Protein AF-A0A1G2ZYZ3-F1 (afdb_monomer)

pLDDT: mean 80.81, std 14.21, range [41.19, 93.69]

Structure (mmCIF, N/CA/C/O backbone):
data_AF-A0A1G2ZYZ3-F1
#
_entry.id   AF-A0A1G2ZYZ3-F1
#
loop_
_atom_site.group_PDB
_atom_site.id
_atom_site.type_symbol
_atom_site.label_atom_id
_atom_site.label_alt_id
_atom_site.label_comp_id
_atom_site.label_asym_id
_atom_site.label_entity_id
_atom_site.label_seq_id
_atom_site.pdbx_PDB_ins_code
_atom_site.Cartn_x
_atom_site.Cartn_y
_atom_site.Cartn_z
_atom_site.occupancy
_atom_site.B_iso_or_equiv
_atom_site.auth_seq_id
_atom_site.auth_comp_id
_atom_site.auth_asym_id
_atom_site.auth_atom_id
_atom_site.pdbx_PDB_model_num
ATOM 1 N N . MET A 1 1 ? 6.614 1.618 -39.658 1.00 43.16 1 MET A N 1
ATOM 2 C CA . MET A 1 1 ? 6.160 0.526 -38.771 1.00 43.16 1 MET A CA 1
ATOM 3 C C . MET A 1 1 ? 6.148 1.059 -37.350 1.00 43.16 1 MET A C 1
ATOM 5 O O . MET A 1 1 ? 7.208 1.163 -36.752 1.00 43.16 1 MET A O 1
ATOM 9 N N . ALA A 1 2 ? 4.990 1.492 -36.852 1.00 53.75 2 ALA A N 1
ATOM 10 C CA . ALA A 1 2 ? 4.820 1.846 -35.445 1.00 53.75 2 ALA A CA 1
ATOM 11 C C . ALA A 1 2 ? 4.381 0.573 -34.703 1.00 53.75 2 ALA A C 1
ATOM 13 O O . ALA A 1 2 ? 3.307 0.047 -34.982 1.00 53.75 2 ALA A O 1
ATOM 14 N N . CYS A 1 3 ? 5.257 0.034 -33.854 1.00 59.84 3 CYS A N 1
ATOM 15 C CA . CYS A 1 3 ? 4.953 -1.062 -32.930 1.00 59.84 3 CYS A CA 1
ATOM 16 C C . CYS A 1 3 ? 4.258 -0.444 -31.699 1.00 59.84 3 CYS A C 1
ATOM 18 O O . CYS A 1 3 ? 4.706 0.619 -31.262 1.00 59.84 3 CYS A O 1
ATOM 20 N N . PRO A 1 4 ? 3.144 -1.007 -31.206 1.00 57.06 4 PRO A N 1
ATOM 21 C CA . PRO A 1 4 ? 2.157 -0.260 -30.434 1.00 57.06 4 PRO A CA 1
ATOM 22 C C . PRO A 1 4 ? 2.700 0.185 -29.074 1.00 57.06 4 PRO A C 1
ATOM 24 O O . PRO A 1 4 ? 3.522 -0.481 -28.464 1.00 57.06 4 PRO A O 1
ATOM 27 N N . THR A 1 5 ? 2.237 1.345 -28.622 1.00 60.66 5 THR A N 1
ATOM 28 C CA . THR A 1 5 ? 2.492 1.999 -27.327 1.00 60.66 5 THR A CA 1
ATOM 29 C C . THR A 1 5 ? 1.573 1.474 -26.206 1.00 60.66 5 THR A C 1
ATOM 31 O O . THR A 1 5 ? 1.394 2.110 -25.170 1.00 60.66 5 THR A O 1
ATOM 34 N N . ASP A 1 6 ? 0.969 0.303 -26.398 1.00 56.09 6 ASP A N 1
ATOM 35 C CA . ASP A 1 6 ? -0.012 -0.331 -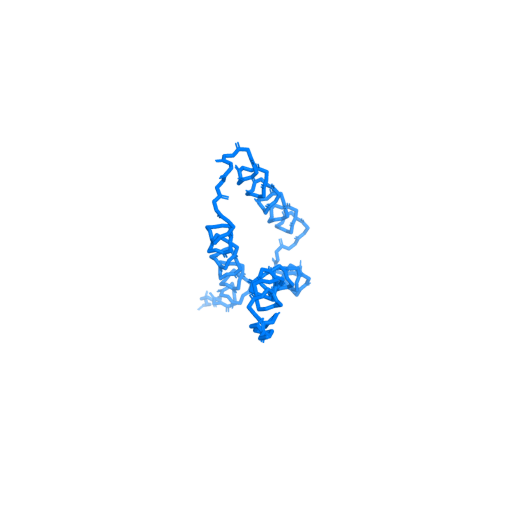25.509 1.00 56.09 6 ASP A CA 1
ATOM 36 C C . ASP A 1 6 ? 0.618 -0.990 -24.267 1.00 56.09 6 ASP A C 1
ATOM 38 O O . ASP A 1 6 ? 0.001 -1.060 -23.204 1.00 56.09 6 ASP A O 1
ATOM 42 N N . TRP A 1 7 ? 1.871 -1.432 -24.345 1.00 57.09 7 TRP A N 1
ATOM 43 C CA . TRP A 1 7 ? 2.579 -2.073 -23.230 1.00 57.09 7 TRP A CA 1
ATOM 44 C C . TRP A 1 7 ? 3.088 -1.099 -22.154 1.00 57.09 7 TRP A C 1
ATOM 46 O O . TRP A 1 7 ? 3.265 -1.509 -21.003 1.00 57.09 7 TRP A O 1
ATOM 56 N N . GLU A 1 8 ? 3.315 0.180 -22.473 1.00 59.47 8 GLU A N 1
ATOM 57 C CA . GLU A 1 8 ? 3.677 1.194 -21.464 1.00 59.47 8 GLU A CA 1
ATOM 58 C C . GLU A 1 8 ? 2.468 1.625 -20.634 1.00 59.47 8 GLU A C 1
ATOM 60 O O . GLU A 1 8 ? 2.551 1.668 -19.404 1.00 59.47 8 GLU A O 1
ATOM 65 N N . GLY A 1 9 ? 1.322 1.853 -21.287 1.00 60.12 9 GLY A N 1
ATOM 66 C CA . GLY A 1 9 ? 0.068 2.169 -20.598 1.00 60.12 9 GLY A CA 1
ATOM 67 C C . GLY A 1 9 ? -0.346 1.057 -19.633 1.00 60.12 9 GLY A C 1
ATOM 68 O O . GLY A 1 9 ? -0.660 1.322 -18.474 1.00 60.12 9 GLY A O 1
ATOM 69 N N . ASN A 1 10 ? -0.234 -0.200 -20.071 1.00 63.25 10 ASN A N 1
ATOM 70 C CA . ASN A 1 10 ? -0.496 -1.360 -19.223 1.00 63.25 10 ASN A CA 1
ATOM 71 C C . ASN A 1 10 ? 0.436 -1.417 -18.000 1.00 63.25 10 ASN A C 1
ATOM 73 O O . ASN A 1 10 ? -0.032 -1.657 -16.890 1.00 63.25 10 ASN A O 1
ATOM 77 N N . ARG A 1 11 ? 1.739 -1.135 -18.158 1.00 65.44 11 ARG A N 1
ATOM 78 C CA . ARG A 1 11 ? 2.701 -1.131 -17.037 1.00 65.44 11 ARG A CA 1
ATOM 79 C C . ARG A 1 11 ? 2.351 -0.123 -15.948 1.00 65.44 11 ARG A C 1
ATOM 81 O O . ARG A 1 11 ? 2.437 -0.461 -14.770 1.00 65.44 11 ARG A O 1
ATOM 88 N N . LEU A 1 12 ? 1.944 1.085 -16.329 1.00 68.12 12 LEU A N 1
ATOM 89 C CA . LEU A 1 12 ? 1.494 2.092 -15.367 1.00 68.12 12 LEU A CA 1
ATOM 90 C C . LEU A 1 12 ? 0.205 1.652 -14.673 1.00 68.12 12 LEU A C 1
ATOM 92 O O . LEU A 1 12 ? 0.077 1.811 -13.461 1.00 68.12 12 LEU A O 1
ATOM 96 N N . MET A 1 13 ? -0.716 1.038 -15.415 1.00 69.00 13 MET A N 1
ATOM 97 C CA . MET A 1 13 ? -1.972 0.532 -14.869 1.00 69.00 13 MET A CA 1
ATOM 98 C C . MET A 1 13 ? -1.741 -0.563 -13.813 1.00 69.00 13 MET A C 1
ATOM 100 O O . MET A 1 13 ? -2.329 -0.499 -12.736 1.00 69.00 13 MET A O 1
ATOM 104 N N . TYR A 1 14 ? -0.814 -1.498 -14.052 1.00 71.25 14 TYR A N 1
ATOM 105 C CA . TYR A 1 14 ? -0.447 -2.547 -13.086 1.00 71.25 14 TYR A CA 1
ATOM 106 C C . TYR A 1 14 ? 0.168 -2.017 -11.784 1.00 71.25 14 TYR A C 1
ATOM 108 O O . TYR A 1 14 ? 0.131 -2.703 -10.767 1.00 71.25 14 TYR A O 1
ATOM 116 N N . LEU A 1 15 ? 0.730 -0.810 -11.803 1.00 74.19 15 LEU A N 1
ATOM 117 C CA . LEU A 1 15 ? 1.346 -0.174 -10.638 1.00 74.19 15 LEU A CA 1
ATOM 118 C C . LEU A 1 15 ? 0.353 0.744 -9.910 1.00 74.19 15 LEU A C 1
ATOM 120 O O . LEU A 1 15 ? 0.337 0.815 -8.684 1.00 74.19 15 LEU A O 1
ATOM 124 N N . LEU A 1 16 ? -0.517 1.411 -10.671 1.00 81.75 16 LEU A N 1
ATOM 125 C CA . LEU A 1 16 ? -1.550 2.302 -10.151 1.00 81.75 16 LEU A CA 1
ATOM 126 C C . LEU A 1 16 ? -2.700 1.552 -9.485 1.00 81.75 16 LEU A C 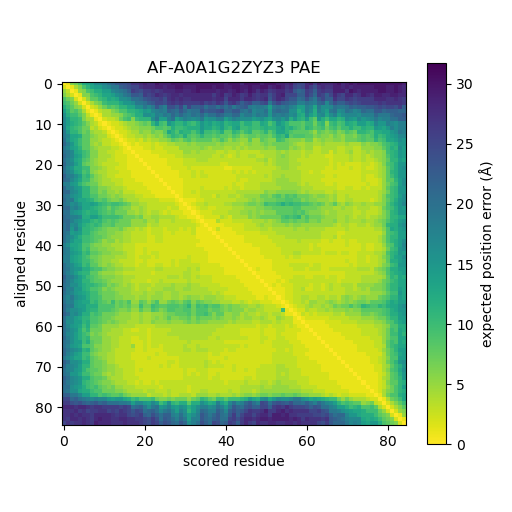1
ATOM 128 O O . LEU A 1 16 ? -3.241 2.064 -8.509 1.00 81.75 16 LEU A O 1
ATOM 132 N N . ILE A 1 17 ? -3.076 0.368 -9.980 1.00 85.75 17 ILE A N 1
ATOM 133 C CA . ILE A 1 17 ? -4.191 -0.398 -9.407 1.00 85.75 17 ILE A CA 1
ATOM 134 C C . ILE A 1 17 ? -3.909 -0.768 -7.941 1.00 85.75 17 ILE A C 1
ATOM 136 O O . ILE A 1 17 ? -4.676 -0.313 -7.097 1.00 85.75 17 ILE A O 1
ATOM 140 N N . PRO A 1 18 ? -2.811 -1.468 -7.584 1.00 85.00 18 PRO A N 1
ATOM 141 C CA . PRO A 1 18 ? -2.518 -1.793 -6.182 1.00 85.00 18 PRO A CA 1
ATOM 142 C C . PRO A 1 18 ? -2.350 -0.543 -5.312 1.00 85.00 18 PRO A C 1
ATOM 144 O O . PRO A 1 18 ? -2.721 -0.514 -4.146 1.00 85.00 18 PRO A O 1
ATOM 147 N N . LEU A 1 19 ? -1.840 0.551 -5.884 1.00 87.88 19 LEU A N 1
ATOM 148 C CA . LEU A 1 19 ? -1.754 1.822 -5.170 1.00 87.88 19 LEU A CA 1
ATOM 149 C C . LEU A 1 19 ? -3.125 2.402 -4.837 1.00 87.88 19 LEU A C 1
ATOM 151 O O . LEU A 1 19 ? -3.368 2.773 -3.691 1.00 87.88 19 LEU A O 1
ATOM 155 N N . ALA A 1 20 ? -4.021 2.475 -5.814 1.00 89.50 20 ALA A N 1
ATOM 156 C CA . ALA A 1 20 ? -5.378 2.949 -5.598 1.00 89.50 20 ALA A CA 1
ATOM 157 C C . ALA A 1 20 ? -6.134 2.034 -4.623 1.00 89.50 20 ALA A C 1
ATOM 159 O O . ALA A 1 20 ? -6.831 2.528 -3.735 1.00 89.50 20 ALA A O 1
ATOM 160 N N . THR A 1 21 ? -5.948 0.717 -4.749 1.00 90.25 21 THR A N 1
ATOM 161 C CA . THR A 1 21 ? -6.530 -0.289 -3.859 1.00 90.25 21 THR A CA 1
ATOM 162 C C . THR A 1 21 ? -6.073 -0.085 -2.418 1.00 90.25 21 THR A C 1
ATOM 164 O O . THR A 1 21 ? -6.931 0.015 -1.544 1.00 90.25 21 THR A O 1
ATOM 167 N N . PHE A 1 22 ? -4.773 0.090 -2.166 1.00 91.81 22 PHE A N 1
ATOM 168 C CA . PHE A 1 22 ? -4.251 0.377 -0.828 1.00 91.81 22 PHE A CA 1
ATOM 169 C C . PHE A 1 22 ? -4.941 1.580 -0.169 1.00 91.81 22 PHE A C 1
ATOM 171 O O . PHE A 1 22 ? -5.453 1.488 0.948 1.00 91.81 22 PHE A O 1
ATOM 178 N N . TRP A 1 23 ? -5.000 2.716 -0.871 1.00 91.69 23 TRP A N 1
ATOM 179 C CA . TRP A 1 23 ? -5.611 3.933 -0.330 1.00 91.69 23 TRP A CA 1
ATOM 180 C C . TRP A 1 23 ? -7.120 3.788 -0.118 1.00 91.69 23 TRP A C 1
ATOM 182 O O . TRP A 1 23 ? -7.641 4.275 0.889 1.00 91.69 23 TRP A O 1
ATOM 192 N N . MET A 1 24 ? -7.821 3.087 -1.016 1.00 90.94 24 MET A N 1
ATOM 193 C CA . MET A 1 24 ? -9.234 2.756 -0.811 1.00 90.94 24 MET A CA 1
ATOM 194 C C . MET A 1 24 ? -9.436 1.870 0.419 1.00 90.94 24 MET A C 1
ATOM 196 O O . MET A 1 24 ? -10.322 2.151 1.224 1.00 90.94 24 MET A O 1
ATOM 200 N N . LEU A 1 25 ? -8.608 0.841 0.605 1.00 89.44 25 LEU A N 1
ATOM 201 C CA . LEU A 1 25 ? -8.694 -0.059 1.754 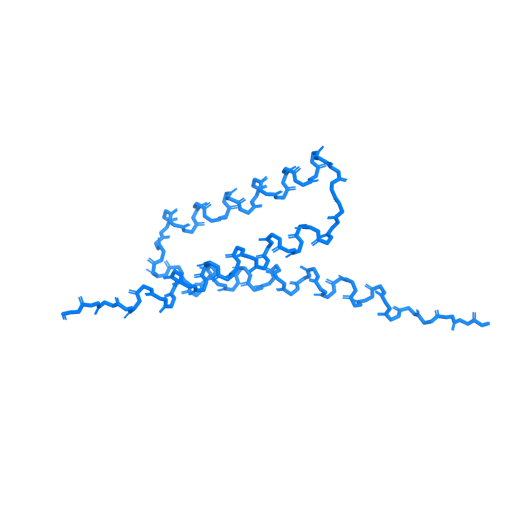1.00 89.44 25 LEU A CA 1
ATOM 202 C C . LEU A 1 25 ? -8.420 0.672 3.068 1.00 89.44 25 LEU A C 1
ATOM 204 O O . LEU A 1 25 ? -9.143 0.464 4.036 1.00 89.44 25 LEU A O 1
ATOM 208 N N . ILE A 1 26 ? -7.448 1.584 3.102 1.00 91.00 26 ILE A N 1
ATOM 209 C CA . ILE A 1 26 ? -7.196 2.443 4.267 1.00 91.00 26 ILE A CA 1
ATOM 210 C C . ILE A 1 26 ? -8.409 3.325 4.578 1.00 91.00 26 ILE A C 1
ATOM 212 O O . ILE A 1 26 ? -8.757 3.501 5.746 1.00 91.00 26 ILE A O 1
ATOM 216 N N . PHE A 1 27 ? -9.057 3.885 3.553 1.00 89.31 27 PHE A N 1
ATOM 217 C CA . PHE A 1 27 ? -10.229 4.737 3.736 1.00 89.31 27 PHE A CA 1
ATOM 218 C C . PHE A 1 27 ? -11.435 3.951 4.268 1.00 89.31 27 PHE A C 1
ATOM 220 O O . PHE A 1 27 ? -12.061 4.384 5.235 1.00 89.31 27 PHE A O 1
ATOM 227 N N . ILE A 1 28 ? -11.722 2.786 3.680 1.00 88.00 28 ILE A N 1
ATOM 228 C CA . ILE A 1 28 ? -12.833 1.904 4.074 1.00 88.00 28 ILE A CA 1
ATOM 229 C C . ILE A 1 28 ? -12.572 1.296 5.457 1.00 88.00 28 ILE A C 1
ATOM 231 O O . ILE A 1 28 ? -13.424 1.351 6.337 1.00 88.00 28 ILE A O 1
ATOM 235 N N . GLY A 1 29 ? -11.369 0.768 5.673 1.00 84.81 29 GLY A N 1
ATOM 236 C CA . GLY A 1 29 ? -10.950 0.117 6.911 1.00 84.81 29 GLY A CA 1
ATOM 237 C C . GLY A 1 29 ? -10.635 1.069 8.057 1.00 84.81 29 GLY A C 1
ATOM 238 O O . GLY A 1 29 ? -10.249 0.615 9.131 1.00 84.81 29 GLY A O 1
ATOM 239 N N . ARG A 1 30 ? -10.773 2.386 7.867 1.00 86.81 30 ARG A N 1
ATOM 240 C CA . ARG A 1 30 ? -10.437 3.387 8.886 1.00 86.81 30 ARG A CA 1
ATOM 241 C C . ARG A 1 30 ? -11.226 3.193 10.183 1.00 86.81 30 ARG A C 1
ATOM 243 O O . ARG A 1 30 ? -10.679 3.468 11.251 1.00 86.81 30 ARG A O 1
ATOM 250 N N . SER A 1 31 ? -12.488 2.764 10.098 1.00 83.31 31 SER A N 1
ATOM 251 C CA . SER A 1 31 ? -13.325 2.490 11.275 1.00 83.31 31 SER A CA 1
ATOM 252 C C . SER A 1 31 ? -12.811 1.296 12.079 1.00 83.31 31 SER A C 1
ATOM 254 O O . SER A 1 31 ? -12.755 1.385 13.301 1.00 83.31 31 SER A O 1
ATOM 256 N N . GLU A 1 32 ? -12.372 0.237 11.397 1.00 83.50 32 GLU A N 1
ATOM 257 C CA . GLU A 1 32 ? -11.890 -1.010 12.008 1.00 83.50 32 GLU A CA 1
ATOM 258 C C . GLU A 1 32 ? -10.455 -0.886 12.541 1.00 83.50 32 GLU A C 1
ATOM 260 O O . GLU A 1 32 ? -10.132 -1.316 13.645 1.00 83.50 32 GLU A O 1
ATOM 265 N N . LEU A 1 33 ? -9.572 -0.249 11.771 1.00 83.50 33 LEU A N 1
ATOM 266 C CA . LEU A 1 33 ? -8.152 -0.091 12.103 1.00 83.50 33 LEU A CA 1
ATOM 267 C C . LEU A 1 33 ? -7.908 0.990 13.168 1.00 83.50 33 LEU A C 1
ATOM 269 O O . LEU A 1 33 ? -6.881 0.988 13.858 1.00 83.50 33 LEU A O 1
ATOM 273 N N . GLY A 1 34 ? -8.814 1.966 13.258 1.00 85.88 34 GLY A N 1
ATOM 274 C CA . GLY A 1 34 ? -8.620 3.181 14.036 1.00 85.88 34 GLY A CA 1
ATOM 275 C C . GLY A 1 34 ? -7.441 4.035 13.545 1.00 85.88 34 GLY A C 1
ATOM 276 O O . GLY A 1 34 ? -6.714 3.706 12.607 1.00 85.88 34 GLY A O 1
ATOM 277 N N . PHE A 1 35 ? -7.213 5.171 14.210 1.00 85.06 35 PHE A N 1
ATOM 278 C CA . PHE A 1 35 ? -6.167 6.122 13.805 1.00 85.06 35 PHE A CA 1
ATOM 279 C C . PHE A 1 35 ? -4.752 5.523 13.864 1.00 85.06 35 PHE A C 1
ATOM 281 O O . PHE A 1 35 ? -3.938 5.752 12.971 1.00 85.06 35 PHE A O 1
ATOM 288 N N . LYS A 1 36 ? -4.465 4.726 14.903 1.00 84.00 36 LYS A N 1
ATOM 289 C CA . LYS A 1 36 ? -3.149 4.097 15.091 1.00 84.00 36 LYS A CA 1
ATOM 290 C C . LYS A 1 36 ? -2.867 3.029 14.032 1.00 84.00 36 LYS A C 1
ATOM 292 O O . LYS A 1 36 ? -1.749 2.980 13.531 1.00 84.00 36 LYS A O 1
ATOM 297 N N . GLY A 1 37 ? -3.868 2.220 13.671 1.00 87.50 37 GLY A N 1
ATOM 298 C CA . GLY A 1 37 ? -3.729 1.209 12.624 1.00 87.50 37 GLY A CA 1
ATOM 299 C C . GLY A 1 37 ? -3.491 1.847 11.260 1.00 87.50 37 GLY A C 1
ATOM 300 O O . GLY A 1 37 ? -2.540 1.483 10.575 1.00 87.50 37 GLY A O 1
ATOM 301 N N . VAL A 1 38 ? -4.273 2.870 10.902 1.00 88.62 38 VAL A N 1
ATOM 302 C CA . VAL A 1 38 ? -4.070 3.617 9.649 1.00 88.62 38 VAL A CA 1
ATOM 303 C C . VAL A 1 38 ? -2.664 4.220 9.572 1.00 88.62 38 VAL A C 1
ATOM 305 O O . VAL A 1 38 ? -1.976 4.040 8.570 1.00 88.62 38 VAL A O 1
ATOM 308 N N . ALA A 1 39 ? -2.205 4.890 10.634 1.00 90.69 39 ALA A N 1
ATOM 309 C CA . ALA A 1 39 ? -0.863 5.471 10.666 1.00 90.69 39 ALA A CA 1
ATOM 310 C C . ALA A 1 39 ? 0.238 4.407 10.519 1.00 90.69 39 ALA A C 1
ATOM 312 O O . ALA A 1 39 ? 1.199 4.620 9.781 1.00 90.69 39 ALA A O 1
ATOM 313 N N . PHE A 1 40 ? 0.083 3.253 11.177 1.00 92.38 40 PHE A N 1
ATOM 314 C CA . PHE A 1 40 ? 1.013 2.132 11.060 1.00 92.38 40 PHE A CA 1
ATOM 315 C C . PHE A 1 40 ? 1.122 1.628 9.616 1.00 92.38 40 PHE A C 1
ATOM 317 O O . PHE A 1 40 ? 2.229 1.506 9.097 1.00 92.38 40 PHE A O 1
ATOM 324 N N . TRP A 1 41 ? -0.006 1.400 8.940 1.00 91.69 41 TRP A N 1
ATOM 325 C CA . TRP A 1 41 ? -0.011 0.911 7.560 1.00 91.69 41 TRP A CA 1
ATOM 326 C C . TRP A 1 41 ? 0.571 1.912 6.563 1.00 91.69 41 TRP A C 1
ATOM 328 O O . TRP A 1 41 ? 1.322 1.520 5.673 1.00 91.69 41 TRP A O 1
ATOM 338 N N . ILE A 1 42 ? 0.291 3.207 6.733 1.00 92.25 42 ILE A N 1
ATOM 339 C CA . ILE A 1 42 ? 0.885 4.261 5.897 1.00 92.25 42 ILE A CA 1
ATOM 340 C C . ILE A 1 42 ? 2.408 4.304 6.083 1.00 92.25 42 ILE A C 1
ATOM 342 O O . ILE A 1 42 ? 3.146 4.384 5.101 1.00 92.25 42 ILE A O 1
ATOM 346 N N . LEU A 1 43 ? 2.893 4.223 7.327 1.00 93.56 43 LEU A N 1
ATOM 347 C CA . LEU A 1 43 ? 4.330 4.184 7.612 1.00 93.56 43 LEU A CA 1
ATOM 348 C C . LEU A 1 43 ? 4.994 2.926 7.051 1.00 93.56 43 LEU A C 1
ATOM 350 O O . LEU A 1 43 ? 6.098 3.008 6.518 1.00 93.56 43 LEU A O 1
ATOM 354 N N . LEU A 1 44 ? 4.324 1.777 7.139 1.00 93.38 44 LEU A N 1
ATOM 355 C CA . LEU A 1 44 ? 4.819 0.522 6.588 1.00 93.38 44 LEU A CA 1
ATOM 356 C C . LEU A 1 44 ? 4.933 0.592 5.060 1.00 93.38 44 LEU A C 1
ATOM 358 O O . LEU A 1 44 ? 5.975 0.233 4.515 1.00 93.38 44 LEU A O 1
ATOM 362 N N . TRP A 1 45 ? 3.920 1.137 4.378 1.00 93.69 45 TRP A N 1
ATOM 363 C CA . TRP A 1 45 ? 3.972 1.379 2.934 1.00 93.69 45 TRP A CA 1
ATOM 364 C C . TRP A 1 45 ? 5.105 2.343 2.548 1.00 93.69 45 TRP A C 1
ATOM 366 O O . TRP A 1 45 ? 5.861 2.063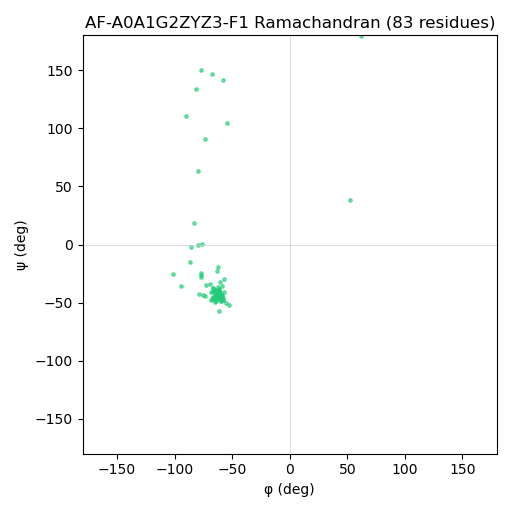 1.618 1.00 93.69 45 TRP A O 1
ATOM 376 N N . LEU A 1 46 ? 5.282 3.442 3.293 1.00 92.75 46 LEU A N 1
ATOM 377 C CA . LEU A 1 46 ? 6.385 4.389 3.081 1.00 92.75 46 LEU A CA 1
ATOM 378 C C . LEU A 1 46 ? 7.757 3.731 3.269 1.00 92.75 46 LEU A C 1
ATOM 380 O O . LEU A 1 46 ? 8.650 3.929 2.447 1.00 92.75 46 LEU A O 1
ATOM 384 N N . GLY A 1 47 ? 7.927 2.937 4.327 1.00 92.75 47 GLY A N 1
ATOM 385 C CA . GLY A 1 47 ? 9.164 2.200 4.581 1.00 92.75 47 GLY A CA 1
ATOM 386 C C . GLY A 1 47 ? 9.479 1.214 3.460 1.00 92.75 47 GLY A C 1
ATOM 387 O O . GLY A 1 47 ? 10.628 1.112 3.031 1.00 92.75 47 GLY A O 1
ATOM 388 N N . LEU A 1 48 ? 8.450 0.551 2.930 1.00 90.75 48 LEU A N 1
ATOM 389 C CA . LEU A 1 48 ? 8.582 -0.344 1.791 1.00 90.75 48 LEU A CA 1
ATOM 390 C C . LEU A 1 48 ? 9.016 0.426 0.536 1.00 90.75 48 LEU A C 1
ATOM 392 O O . LEU A 1 48 ? 10.012 0.061 -0.082 1.00 90.75 48 LEU A O 1
ATOM 396 N N . LEU A 1 49 ? 8.358 1.542 0.210 1.00 89.06 49 LEU A N 1
ATOM 397 C CA . LEU A 1 49 ? 8.734 2.399 -0.920 1.00 89.06 49 LEU A CA 1
ATOM 398 C C . LEU A 1 49 ? 10.199 2.855 -0.836 1.00 89.06 49 LEU A C 1
ATOM 400 O O . LEU A 1 49 ? 10.957 2.693 -1.793 1.00 89.06 49 LEU A O 1
ATOM 404 N N . VAL A 1 50 ? 10.609 3.390 0.317 1.00 91.81 50 VAL A N 1
ATOM 405 C CA . VAL A 1 50 ? 11.980 3.873 0.534 1.00 91.81 50 VAL A CA 1
ATOM 406 C C . VAL A 1 50 ? 12.988 2.728 0.450 1.00 91.81 50 VAL A C 1
ATOM 408 O O . VAL A 1 50 ? 14.019 2.876 -0.203 1.00 91.81 50 VAL A O 1
ATOM 411 N N . GLY A 1 51 ? 12.691 1.575 1.054 1.00 90.88 51 GLY A N 1
ATOM 412 C CA . GLY A 1 51 ? 13.558 0.398 0.992 1.00 90.88 51 GLY A CA 1
ATOM 413 C C . GLY A 1 51 ? 13.780 -0.084 -0.442 1.00 90.88 51 GLY A C 1
ATOM 414 O O . GLY A 1 51 ? 14.915 -0.337 -0.842 1.00 90.88 51 GLY A O 1
ATOM 415 N N . PHE A 1 52 ? 12.714 -0.127 -1.243 1.00 88.50 52 PHE A N 1
ATOM 416 C CA . PHE A 1 52 ? 12.787 -0.486 -2.659 1.00 88.50 52 PHE A CA 1
ATOM 417 C C . PHE A 1 52 ? 13.608 0.514 -3.484 1.00 88.50 52 PHE A C 1
ATOM 419 O O . PHE A 1 52 ? 14.399 0.091 -4.329 1.00 88.50 52 PHE A O 1
ATOM 426 N N . MET A 1 53 ? 13.479 1.818 -3.210 1.00 87.62 53 MET A N 1
ATOM 427 C CA . MET A 1 53 ? 14.300 2.856 -3.849 1.00 87.62 53 MET 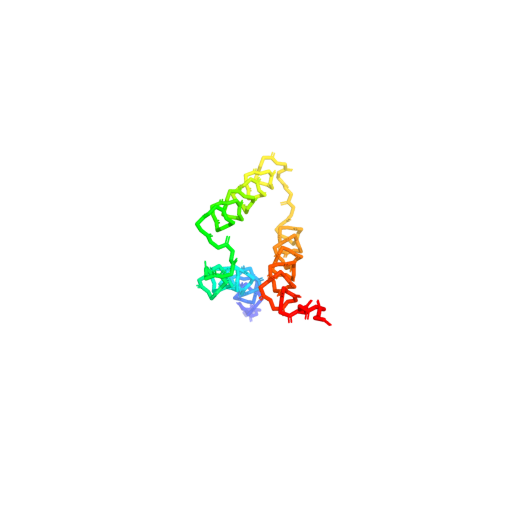A CA 1
ATOM 428 C C . MET A 1 53 ? 15.782 2.738 -3.470 1.00 87.62 53 MET A C 1
ATOM 430 O O . MET A 1 53 ? 16.644 2.823 -4.340 1.00 87.62 53 MET A O 1
ATOM 434 N N . MET A 1 54 ? 16.091 2.510 -2.190 1.00 91.50 54 MET A N 1
ATOM 435 C CA . MET A 1 54 ? 17.473 2.398 -1.704 1.00 91.50 54 MET A CA 1
ATOM 436 C C . MET A 1 54 ? 18.184 1.154 -2.250 1.00 91.50 54 MET A C 1
ATOM 438 O O . MET A 1 54 ? 19.371 1.207 -2.559 1.00 91.50 54 MET A O 1
ATOM 442 N N . LEU A 1 55 ? 17.459 0.040 -2.383 1.00 90.12 55 LEU A N 1
ATOM 443 C CA . LEU A 1 55 ? 17.992 -1.231 -2.881 1.00 90.12 55 LEU A CA 1
ATOM 444 C C . LEU A 1 55 ? 17.964 -1.344 -4.413 1.00 90.12 55 LEU A C 1
ATOM 446 O O . LEU A 1 55 ? 18.433 -2.346 -4.948 1.00 90.12 55 LEU 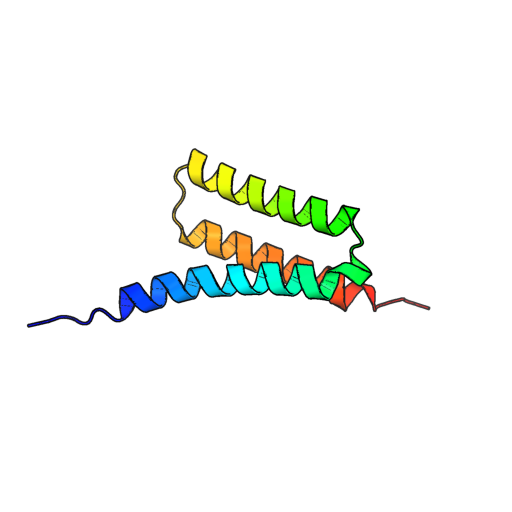A O 1
ATOM 450 N N . ASN A 1 56 ? 17.434 -0.334 -5.116 1.00 87.06 56 ASN A N 1
ATOM 451 C CA . ASN A 1 56 ? 17.338 -0.293 -6.579 1.00 87.06 56 ASN A CA 1
ATOM 452 C C . ASN A 1 56 ? 16.676 -1.554 -7.174 1.00 87.06 56 ASN A C 1
ATOM 454 O O . ASN A 1 56 ? 17.091 -2.098 -8.200 1.00 87.06 56 ASN A O 1
ATOM 458 N N . LEU A 1 57 ? 15.655 -2.059 -6.479 1.00 84.81 57 LEU A N 1
ATOM 459 C CA . LEU A 1 57 ? 14.974 -3.293 -6.852 1.00 84.81 57 LEU A CA 1
ATOM 460 C C . LEU A 1 57 ? 14.014 -3.070 -8.036 1.00 84.81 57 LEU A C 1
ATOM 462 O O . LEU A 1 57 ? 13.430 -1.991 -8.169 1.00 84.81 57 LEU A O 1
ATOM 466 N N . PRO A 1 58 ? 13.785 -4.095 -8.879 1.00 84.44 58 PRO A N 1
ATOM 467 C CA . PRO A 1 58 ? 12.826 -4.006 -9.975 1.00 84.44 58 PRO A CA 1
ATOM 468 C C . PRO A 1 58 ? 11.411 -3.673 -9.486 1.00 84.44 58 PRO A C 1
ATOM 470 O O . PRO A 1 58 ? 10.939 -4.235 -8.496 1.00 84.44 58 PRO A O 1
ATOM 473 N N . SER A 1 59 ? 10.693 -2.841 -10.243 1.00 79.75 59 SER A N 1
ATOM 474 C CA . SER A 1 59 ? 9.331 -2.388 -9.913 1.00 79.75 59 SER A CA 1
ATOM 475 C C . SER A 1 59 ? 8.319 -3.522 -9.720 1.00 79.75 59 SER A C 1
ATOM 477 O O . SER A 1 59 ? 7.408 -3.393 -8.909 1.00 79.75 59 SER A O 1
ATOM 479 N N . TYR A 1 60 ? 8.505 -4.659 -10.396 1.00 83.62 60 TYR A N 1
ATOM 480 C CA . TYR A 1 60 ? 7.669 -5.850 -10.216 1.00 83.62 60 TYR A CA 1
ATOM 481 C C . TYR A 1 60 ? 7.638 -6.343 -8.760 1.00 83.62 60 TYR A C 1
ATOM 483 O O . TYR A 1 60 ? 6.580 -6.698 -8.248 1.00 83.62 60 TYR A O 1
ATOM 491 N N . TRP A 1 61 ? 8.778 -6.327 -8.065 1.00 85.06 61 TRP A N 1
ATOM 492 C CA . TRP A 1 61 ? 8.853 -6.772 -6.673 1.00 85.06 61 TRP A CA 1
ATOM 493 C C . TRP A 1 61 ? 8.117 -5.824 -5.723 1.00 85.06 61 TRP A C 1
ATOM 495 O O . TRP A 1 61 ? 7.498 -6.281 -4.763 1.00 85.06 61 TRP A O 1
ATOM 505 N N . PHE A 1 62 ? 8.131 -4.523 -6.025 1.00 86.38 62 PHE A N 1
ATOM 506 C CA . PHE A 1 62 ? 7.336 -3.537 -5.299 1.00 86.38 62 PHE A CA 1
ATOM 507 C C . PHE A 1 62 ? 5.837 -3.807 -5.483 1.00 86.38 62 PHE A C 1
ATOM 509 O O . PHE A 1 62 ? 5.101 -3.857 -4.503 1.00 86.38 62 PHE A O 1
ATOM 516 N N . THR A 1 63 ? 5.396 -4.084 -6.715 1.00 87.12 63 THR A N 1
ATOM 517 C CA . THR A 1 63 ? 4.004 -4.461 -7.009 1.00 87.12 63 THR A CA 1
ATOM 518 C C . THR A 1 63 ? 3.577 -5.720 -6.251 1.00 87.12 63 THR A C 1
ATOM 520 O O . THR A 1 63 ? 2.503 -5.736 -5.657 1.00 87.12 63 THR A O 1
ATOM 523 N N . VAL A 1 64 ? 4.417 -6.761 -6.212 1.00 89.12 64 VAL A N 1
ATOM 524 C CA . VAL A 1 64 ? 4.128 -7.994 -5.455 1.00 89.12 64 VAL A CA 1
ATOM 525 C C . VAL A 1 64 ? 3.984 -7.704 -3.962 1.00 89.12 64 VAL A C 1
ATOM 527 O O . VAL A 1 64 ? 3.021 -8.148 -3.337 1.00 89.12 64 VAL A O 1
ATOM 530 N N . ALA A 1 65 ? 4.908 -6.931 -3.391 1.00 90.12 65 ALA A N 1
ATOM 531 C CA . ALA A 1 65 ? 4.845 -6.539 -1.989 1.00 90.12 65 ALA A CA 1
ATOM 532 C C . ALA A 1 65 ? 3.586 -5.714 -1.673 1.00 90.12 65 ALA A C 1
ATOM 534 O O . ALA A 1 65 ? 2.963 -5.907 -0.630 1.00 90.12 65 ALA A O 1
ATOM 535 N N . GLN A 1 66 ? 3.180 -4.843 -2.594 1.00 90.69 66 GLN A N 1
ATOM 536 C CA . GLN A 1 66 ? 1.984 -4.024 -2.460 1.00 90.69 66 GLN A CA 1
ATOM 537 C C . GLN A 1 66 ? 0.701 -4.864 -2.482 1.00 90.69 66 GLN A C 1
ATOM 539 O O . GLN A 1 66 ? -0.128 -4.724 -1.590 1.00 90.69 66 GLN A O 1
ATOM 544 N N . VAL A 1 67 ? 0.580 -5.811 -3.418 1.00 91.38 67 VAL A N 1
ATOM 545 C CA . VAL A 1 67 ? -0.559 -6.747 -3.472 1.00 91.38 67 VAL A CA 1
ATOM 546 C C . VAL A 1 67 ? -0.636 -7.611 -2.211 1.00 91.38 67 VAL A C 1
ATOM 548 O O . VAL A 1 67 ? -1.725 -7.854 -1.687 1.00 91.38 67 VAL A O 1
ATOM 551 N N . LEU A 1 68 ? 0.509 -8.066 -1.693 1.00 92.44 68 LEU A N 1
ATOM 552 C CA . LEU A 1 68 ? 0.558 -8.832 -0.447 1.00 92.44 68 LEU A CA 1
ATOM 553 C C . LEU A 1 68 ? 0.048 -7.993 0.734 1.00 92.44 68 LEU A C 1
ATOM 555 O O . LEU A 1 68 ? -0.761 -8.466 1.529 1.00 92.44 68 LEU A O 1
ATOM 559 N N . MET A 1 69 ? 0.487 -6.738 0.819 1.00 92.44 69 MET A N 1
ATOM 560 C CA . MET A 1 69 ? 0.059 -5.798 1.850 1.00 92.44 69 MET A CA 1
ATOM 561 C C . MET A 1 69 ? -1.448 -5.511 1.767 1.00 92.44 69 MET A C 1
ATOM 563 O O . MET A 1 69 ? -2.128 -5.581 2.789 1.00 92.44 69 MET A O 1
ATOM 567 N N . ASP A 1 70 ? -1.983 -5.277 0.566 1.00 91.00 70 ASP A N 1
ATOM 568 C CA . ASP A 1 70 ? -3.420 -5.082 0.333 1.00 91.00 70 ASP A CA 1
ATOM 569 C C . ASP A 1 70 ? -4.231 -6.313 0.744 1.00 91.00 70 ASP A C 1
ATOM 571 O O . ASP A 1 70 ? -5.262 -6.190 1.402 1.00 91.00 70 ASP A O 1
ATOM 575 N N . THR A 1 71 ? -3.739 -7.513 0.422 1.00 90.50 71 THR A N 1
ATOM 576 C CA . THR A 1 71 ? -4.375 -8.778 0.818 1.00 90.50 71 THR A CA 1
ATOM 577 C C . THR A 1 71 ? -4.452 -8.899 2.339 1.00 90.50 71 THR A C 1
ATOM 579 O O . THR A 1 71 ? -5.500 -9.242 2.881 1.00 90.50 71 THR A O 1
ATOM 582 N N . VAL A 1 72 ? -3.370 -8.570 3.050 1.00 91.00 72 VAL A N 1
ATOM 583 C CA . VAL A 1 72 ? -3.363 -8.573 4.520 1.00 91.00 72 VAL A CA 1
ATOM 584 C C . VAL A 1 72 ? -4.314 -7.510 5.076 1.00 91.00 72 VAL A C 1
ATOM 586 O O . VAL A 1 72 ? -5.057 -7.804 6.012 1.00 91.00 72 VAL A O 1
ATOM 589 N N . LEU A 1 73 ? -4.352 -6.309 4.485 1.00 89.75 73 LEU A N 1
ATOM 590 C CA . LEU A 1 73 ? -5.303 -5.263 4.872 1.00 89.75 73 LEU A CA 1
ATOM 591 C C . LEU A 1 73 ? -6.748 -5.747 4.730 1.00 89.75 73 LEU A C 1
ATOM 593 O O . LEU A 1 73 ? -7.538 -5.572 5.651 1.00 89.75 73 LEU A O 1
ATOM 597 N N . ILE A 1 74 ? -7.080 -6.388 3.607 1.00 90.19 74 ILE A N 1
ATOM 598 C CA . ILE A 1 74 ? -8.405 -6.965 3.348 1.00 90.19 74 ILE A CA 1
ATOM 599 C C . ILE A 1 74 ? -8.752 -7.992 4.425 1.00 90.19 74 ILE A C 1
ATOM 601 O O . ILE A 1 74 ? -9.834 -7.927 4.999 1.00 90.19 74 ILE A O 1
ATOM 605 N N . ILE A 1 75 ? -7.838 -8.911 4.746 1.00 88.94 75 ILE A N 1
ATOM 606 C CA . ILE A 1 75 ? -8.072 -9.924 5.785 1.00 88.94 75 ILE A CA 1
ATOM 607 C C . ILE A 1 75 ? -8.276 -9.274 7.154 1.00 88.94 75 ILE A C 1
ATOM 609 O O . ILE A 1 75 ? -9.095 -9.744 7.929 1.00 88.94 75 ILE A O 1
ATOM 613 N N . ILE A 1 76 ? -7.574 -8.194 7.481 1.00 86.12 76 ILE A N 1
ATOM 614 C CA . ILE A 1 76 ? -7.748 -7.533 8.780 1.00 86.12 76 ILE A CA 1
ATOM 615 C C . ILE A 1 76 ? -9.070 -6.766 8.832 1.00 86.12 76 ILE A C 1
ATOM 617 O O . ILE A 1 76 ? -9.793 -6.875 9.818 1.00 86.12 76 ILE A O 1
ATOM 621 N N . ILE A 1 77 ? -9.401 -6.030 7.768 1.00 86.12 77 ILE A N 1
ATOM 622 C CA . ILE A 1 77 ? -10.623 -5.223 7.685 1.00 86.12 77 ILE A CA 1
ATOM 623 C C . ILE A 1 77 ? -11.869 -6.114 7.657 1.00 86.12 77 ILE A C 1
ATOM 625 O O . ILE A 1 77 ? -12.829 -5.835 8.363 1.00 86.12 77 ILE A O 1
ATOM 629 N N . PHE A 1 78 ? -11.859 -7.183 6.858 1.00 83.44 78 PHE A N 1
ATOM 630 C CA . PHE A 1 78 ? -13.032 -8.040 6.646 1.00 83.44 78 PHE A CA 1
ATOM 631 C C . PHE A 1 78 ? -12.996 -9.346 7.448 1.00 83.44 78 PHE A C 1
ATOM 633 O O . PHE A 1 78 ? -14.040 -9.915 7.745 1.00 83.44 78 PHE A O 1
ATOM 640 N N . GLY A 1 79 ? -11.816 -9.844 7.814 1.00 70.56 79 GLY A N 1
ATOM 641 C CA . GLY A 1 79 ? -11.655 -11.0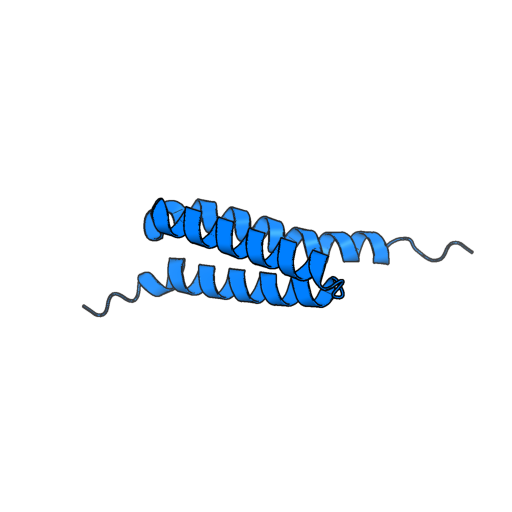48 8.637 1.00 70.56 79 GLY A CA 1
ATOM 642 C C . GLY A 1 79 ? -11.704 -10.778 10.143 1.00 70.56 79 GLY A C 1
ATOM 643 O O . GLY A 1 79 ? -11.940 -11.710 10.908 1.00 70.56 79 GLY A O 1
ATOM 644 N N . GLY A 1 80 ? -11.567 -9.519 10.581 1.00 59.50 80 GLY A N 1
ATOM 645 C CA . GLY A 1 80 ? -11.853 -9.108 11.962 1.00 59.50 80 GLY A CA 1
ATOM 646 C C . GLY A 1 80 ? -13.320 -9.300 12.378 1.00 59.50 80 GLY A C 1
ATOM 647 O O . GLY A 1 80 ? -13.603 -9.411 13.570 1.00 59.50 80 GLY A O 1
ATOM 648 N N . ASP A 1 81 ? -14.236 -9.424 11.408 1.00 54.47 81 ASP A N 1
ATOM 649 C CA . ASP A 1 81 ? -15.662 -9.712 11.629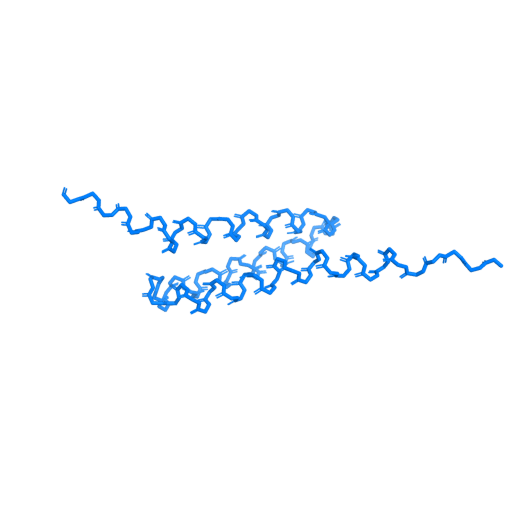 1.00 54.47 81 ASP A CA 1
ATOM 650 C C . ASP A 1 81 ? -15.947 -11.207 11.901 1.00 54.47 81 ASP A C 1
ATOM 652 O O . ASP A 1 81 ? -17.074 -11.598 12.201 1.00 5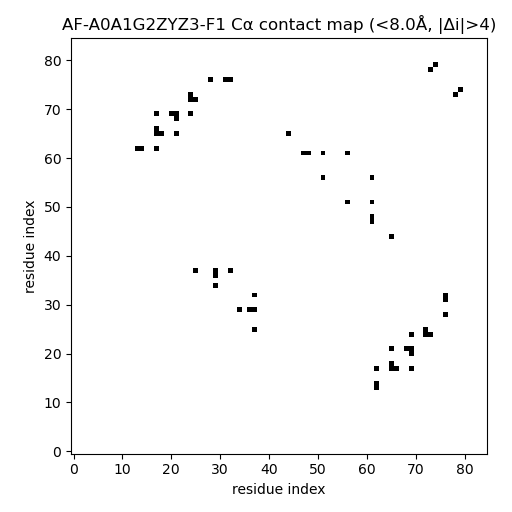4.47 81 ASP A O 1
ATOM 656 N N . ILE A 1 82 ? -14.924 -12.078 11.902 1.00 51.41 82 ILE A N 1
ATOM 657 C CA . ILE A 1 82 ? -15.029 -13.436 12.467 1.00 51.41 82 ILE A CA 1
ATOM 658 C C . ILE A 1 82 ? -14.887 -13.326 13.986 1.00 51.41 82 ILE A C 1
ATOM 660 O O . ILE A 1 82 ? -13.956 -13.826 14.621 1.00 51.41 82 ILE A O 1
ATOM 664 N N . ARG A 1 83 ? -15.836 -12.622 14.597 1.00 43.47 83 ARG A N 1
ATOM 665 C CA . ARG A 1 83 ? -16.006 -12.611 16.039 1.00 43.47 83 ARG A CA 1
ATOM 666 C C . ARG A 1 83 ? -16.612 -13.962 16.409 1.00 43.47 83 ARG A C 1
ATOM 668 O O . ARG A 1 83 ? -17.826 -14.134 16.375 1.00 43.47 83 ARG A O 1
ATOM 675 N N . ILE A 1 84 ? -15.749 -14.936 16.707 1.00 49.34 84 ILE A N 1
ATOM 676 C CA . ILE A 1 84 ? -16.136 -16.172 17.395 1.00 49.34 84 ILE A CA 1
ATOM 677 C C . ILE A 1 84 ? -16.839 -15.717 18.679 1.00 49.34 84 ILE A C 1
ATOM 679 O O . ILE A 1 84 ? -16.200 -15.166 19.578 1.00 49.34 84 ILE A O 1
ATOM 683 N N . ARG A 1 85 ? -18.165 -15.827 18.692 1.00 41.19 85 ARG A N 1
ATOM 684 C CA . ARG A 1 85 ? -19.018 -15.548 19.843 1.00 41.19 85 ARG A CA 1
ATOM 685 C C . ARG A 1 85 ? -19.288 -16.839 20.593 1.00 41.19 85 ARG A C 1
ATOM 687 O O . ARG A 1 85 ? -19.494 -17.865 19.909 1.00 41.19 85 ARG A O 1
#

Radius of gyration: 16.03 Å; Cα contacts (8 Å, |Δi|>4): 31; chains: 1; bounding box: 37×22×59 Å

Secondary structure (DSSP, 8-state):
----THHHHHHHHHHHHHHHHHHHHHHHTHHHHHHHHHHHHHHHHHHHHHHHHHTT--HHHHHHHHHHHHHHHHHHHHHTT----

Foldseek 3Di:
DDDDPVVVVVVVVLLVVLVVLLVVLLVLLCVVCPPVNSVVLVVVLVVLVVVCVVVVHDVVVNSVVSVVSSVVSCCSSPVVVPPPD

Sequence (85 aa):
MACPTDWEGNRLMYLLIPLATFWMLIFIGRSELGFKGVAFWILLWLGLLVGFMMLNLPSYWFTVAQVLMDTVLIIIIFGGDIRIR

Solvent-accessible surface area (backbone atoms only — not comparable to full-atom values): 4913 Å² total; per-residue (Å²): 136,86,77,78,76,62,66,60,57,48,55,53,48,64,53,47,49,50,51,54,48,42,55,50,50,50,63,70,27,36,80,77,46,34,73,69,43,46,51,50,53,53,50,52,51,50,51,50,55,52,52,42,62,75,67,69,54,64,68,66,59,54,44,53,53,44,47,52,51,41,52,51,50,48,46,54,55,64,51,61,72,68,66,87,124

Nearest PDB structures (foldseek):
  5vht-assembly1_B  TM=4.213E-01  e=6.942E+00  Escherichia coli K-12

Mean predicted aligned error: 8.15 Å